Protein AF-A0A6J3BQH3-F1 (afdb_monomer_lite)

Secondary structure (DSSP, 8-state):
-----TTSGGGTTS---PPP---------------------------EEEE-TTS-EEEEETTEEEEEEEE-TTS-EEEEETTTTT---EEEE-TTS-EEEE---SS---HHHHHHHHHHHHHHHHHHH-SSS-HHHHHHHHHHHHHTT----TTTSPPHHHHHHHHHHHHHTT-

Sequence (175 aa):
MVLIDLKTIFIQEINNEMPSYNSLFLPDISISSKKHTPTLFHDKGDVKFVTSQRGGQVLLHDGHRYTLKRKTKKDSSAWQCVQSQKCKAQLYLNNESCIIRKTVHQCAPEYVKNEVRRLLEICKKRIIAEPSTPVTRIYKEAFSMLQNTGLDIDNVVPKFENIKKTLYKCRIKNK

Structure (mmCIF, N/CA/C/O backbone):
data_AF-A0A6J3BQH3-F1
#
_entry.id   AF-A0A6J3BQH3-F1
#
loop_
_atom_site.group_PDB
_atom_site.id
_atom_site.type_symbol
_atom_site.label_atom_id
_atom_site.label_alt_id
_atom_site.label_comp_id
_atom_site.label_asym_id
_atom_site.label_entity_id
_atom_site.label_seq_id
_atom_site.pdbx_PDB_ins_code
_atom_site.Cartn_x
_atom_site.Cartn_y
_atom_site.Cartn_z
_atom_site.occupancy
_atom_site.B_iso_or_equiv
_atom_site.auth_seq_id
_atom_site.auth_comp_id
_atom_site.auth_asym_id
_atom_site.auth_atom_id
_atom_site.pdbx_PDB_model_num
ATOM 1 N N . MET A 1 1 ? -19.034 36.179 19.339 1.00 42.94 1 MET A N 1
ATOM 2 C CA . MET A 1 1 ? -19.835 34.995 18.977 1.00 42.94 1 MET A CA 1
ATOM 3 C C . MET A 1 1 ? -20.086 35.024 17.478 1.00 42.94 1 MET A C 1
ATOM 5 O O . MET A 1 1 ? -21.043 35.650 17.062 1.00 42.94 1 MET A O 1
ATOM 9 N N . VAL A 1 2 ? -19.215 34.403 16.681 1.00 36.78 2 VAL A N 1
ATOM 10 C CA . VAL A 1 2 ? -19.568 33.886 15.348 1.00 36.78 2 VAL A CA 1
ATOM 11 C C . VAL A 1 2 ? -18.722 32.627 15.158 1.00 36.78 2 VAL A C 1
ATOM 13 O O . VAL A 1 2 ? -17.511 32.702 14.973 1.00 36.78 2 VAL A O 1
ATOM 16 N N . LEU A 1 3 ? -19.354 31.469 15.342 1.00 41.53 3 LEU A N 1
ATOM 17 C CA . LEU A 1 3 ? -18.791 30.159 15.031 1.00 41.53 3 LEU A CA 1
ATOM 18 C C . LEU A 1 3 ? -18.842 30.007 13.511 1.00 41.53 3 LEU A C 1
ATOM 20 O O . LEU A 1 3 ? -19.929 29.893 12.952 1.00 41.53 3 LEU A O 1
ATOM 24 N N . ILE A 1 4 ? -17.691 30.048 12.848 1.00 40.28 4 ILE A N 1
ATOM 25 C CA . ILE A 1 4 ? -17.612 29.767 11.414 1.00 40.28 4 ILE A CA 1
ATOM 26 C C . ILE A 1 4 ? -17.315 28.271 11.276 1.00 40.28 4 ILE A C 1
ATOM 28 O O . ILE A 1 4 ? -16.264 27.790 11.698 1.00 40.28 4 ILE A O 1
ATOM 32 N N . ASP A 1 5 ? -18.305 27.536 10.775 1.00 42.69 5 ASP A N 1
ATOM 33 C CA . ASP A 1 5 ? -18.322 26.080 10.641 1.00 42.69 5 ASP A CA 1
ATOM 34 C C . ASP A 1 5 ? -17.295 25.611 9.591 1.00 42.69 5 ASP A C 1
ATOM 36 O O . ASP A 1 5 ? -17.355 25.981 8.416 1.00 42.69 5 ASP A O 1
ATOM 40 N N . LEU A 1 6 ? -16.336 24.780 10.012 1.00 42.53 6 LEU A N 1
ATOM 41 C CA . LEU A 1 6 ? -15.241 24.260 9.178 1.00 42.53 6 LEU A CA 1
ATOM 42 C C . LEU A 1 6 ? -15.718 23.296 8.075 1.00 42.53 6 LEU A C 1
ATOM 44 O O . LEU A 1 6 ? -14.923 22.892 7.227 1.00 42.53 6 LEU A O 1
ATOM 48 N N . LYS A 1 7 ? -17.006 22.929 8.049 1.00 44.91 7 LYS A N 1
ATOM 49 C CA . LYS A 1 7 ? -17.584 22.071 7.003 1.00 44.91 7 LYS A CA 1
ATOM 50 C C . LYS A 1 7 ? -17.790 22.766 5.657 1.00 44.91 7 LYS A C 1
ATOM 52 O O . LYS A 1 7 ? -17.902 22.071 4.651 1.00 44.91 7 LYS A O 1
ATOM 57 N N . THR A 1 8 ? -17.794 24.096 5.604 1.00 41.38 8 THR A N 1
ATOM 58 C CA . THR A 1 8 ? -18.078 24.828 4.355 1.00 41.38 8 THR A CA 1
ATOM 59 C C . THR A 1 8 ? -16.833 25.026 3.480 1.00 41.38 8 THR A C 1
ATOM 61 O O . THR A 1 8 ? -16.951 25.197 2.272 1.00 41.38 8 THR A O 1
ATOM 64 N N . ILE A 1 9 ? -15.626 24.931 4.049 1.00 43.84 9 ILE A N 1
ATOM 65 C CA . ILE A 1 9 ? -14.369 25.206 3.325 1.00 43.84 9 ILE A CA 1
ATOM 66 C C . ILE A 1 9 ? -13.947 24.030 2.417 1.00 43.84 9 ILE A C 1
ATOM 68 O O . ILE A 1 9 ? -13.210 24.222 1.458 1.00 43.84 9 ILE A O 1
ATOM 72 N N . PHE A 1 10 ? -14.454 22.813 2.642 1.00 36.56 10 PHE A N 1
ATOM 73 C CA . PHE A 1 10 ? -13.937 21.609 1.972 1.00 36.56 10 PHE A CA 1
ATOM 74 C C . PHE A 1 10 ? -14.613 21.245 0.630 1.00 36.56 10 PHE A C 1
ATOM 76 O O . PHE A 1 10 ? -14.275 20.220 0.045 1.00 36.56 10 PHE A O 1
ATOM 83 N N . ILE A 1 11 ? -15.570 22.035 0.121 1.00 34.97 11 ILE A N 1
ATOM 84 C CA . ILE A 1 11 ? -16.334 21.678 -1.100 1.00 34.97 11 ILE A CA 1
ATOM 85 C C . ILE A 1 11 ? -15.981 22.531 -2.338 1.00 34.97 11 ILE A C 1
ATOM 87 O O . ILE A 1 11 ? -16.392 22.193 -3.444 1.00 34.97 11 ILE A O 1
ATOM 91 N N . GLN A 1 12 ? -15.150 23.574 -2.231 1.00 35.06 12 GLN A N 1
ATOM 92 C CA . GLN A 1 12 ? -14.846 24.433 -3.392 1.00 35.06 12 GLN A CA 1
ATOM 93 C C . GLN A 1 12 ? -13.670 23.993 -4.287 1.00 35.06 12 GLN A C 1
ATOM 95 O O . GLN A 1 12 ? -13.476 24.601 -5.332 1.00 35.06 12 GLN A O 1
ATOM 100 N N . GLU A 1 13 ? -12.928 22.926 -3.975 1.00 40.03 13 GLU A N 1
ATOM 101 C CA . GLU A 1 13 ? -11.719 22.562 -4.750 1.00 40.03 13 GLU A CA 1
ATOM 102 C C . GLU A 1 13 ? -11.884 21.394 -5.747 1.00 40.03 13 GLU A C 1
ATOM 104 O O . GLU A 1 13 ? -10.898 20.951 -6.327 1.00 40.03 13 GLU A O 1
ATOM 109 N N . ILE A 1 14 ? -13.099 20.876 -5.984 1.00 37.22 14 ILE A N 1
ATOM 110 C CA . ILE A 1 14 ? -13.290 19.688 -6.855 1.00 37.22 14 ILE A CA 1
ATOM 111 C C . ILE A 1 14 ? -13.778 20.016 -8.281 1.00 37.22 14 ILE A C 1
ATOM 113 O O . ILE A 1 14 ? -13.647 19.183 -9.175 1.00 37.22 14 ILE A O 1
ATOM 117 N N . ASN A 1 15 ? -14.261 21.227 -8.559 1.00 41.59 15 ASN A N 1
ATOM 118 C CA . ASN A 1 15 ? -14.775 21.578 -9.888 1.00 41.59 15 ASN A CA 1
ATOM 119 C C . ASN A 1 15 ? -13.873 22.612 -10.559 1.00 41.59 15 ASN A C 1
ATOM 121 O O . ASN A 1 15 ? -14.022 23.783 -10.239 1.00 41.59 15 ASN A O 1
ATOM 125 N N . ASN A 1 16 ? -12.949 22.155 -11.418 1.00 33.50 16 ASN A N 1
ATOM 126 C CA . ASN A 1 16 ? -12.205 22.841 -12.502 1.00 33.50 16 ASN A CA 1
ATOM 127 C C . ASN A 1 16 ? -10.960 21.951 -12.763 1.00 33.50 16 ASN A C 1
ATOM 129 O O . ASN A 1 16 ? -10.194 21.720 -11.840 1.00 33.50 16 ASN A O 1
ATOM 133 N N . GLU A 1 17 ? -10.675 21.318 -13.903 1.00 37.44 17 GLU A N 1
ATOM 134 C CA . GLU A 1 17 ? -10.908 21.630 -15.312 1.00 37.44 17 GLU A CA 1
ATOM 135 C C . GLU A 1 17 ? -10.932 20.309 -16.118 1.00 37.44 17 GLU A C 1
ATOM 137 O O . GLU A 1 17 ? -10.010 19.496 -16.028 1.00 37.44 17 GLU A O 1
ATOM 142 N N . MET A 1 18 ? -11.957 20.098 -16.948 1.00 34.97 18 MET A N 1
ATOM 143 C CA . MET A 1 18 ? -11.852 19.236 -18.132 1.00 34.97 18 MET A CA 1
ATOM 144 C C . MET A 1 18 ? -11.711 20.147 -19.354 1.00 34.97 18 MET A C 1
ATOM 146 O O . MET A 1 18 ? -12.651 20.893 -19.630 1.00 34.97 18 MET A O 1
ATOM 150 N N . PRO A 1 19 ? -10.619 20.080 -20.133 1.00 32.22 19 PRO A N 1
ATOM 151 C CA . PRO A 1 19 ? -10.603 20.654 -21.465 1.00 32.22 19 PRO A CA 1
ATOM 152 C C . PRO A 1 19 ? -11.119 19.636 -22.489 1.00 32.22 19 PRO A C 1
ATOM 154 O O . PRO A 1 19 ? -10.669 18.491 -22.562 1.00 32.22 19 PRO A O 1
ATOM 157 N N . SER A 1 20 ? -12.081 20.094 -23.283 1.00 33.62 20 SER A N 1
ATOM 158 C CA . SER A 1 20 ? -12.661 19.438 -24.451 1.00 33.62 20 SER A CA 1
ATOM 159 C C . SER A 1 20 ? -11.601 19.038 -25.483 1.00 33.62 20 SER A C 1
ATOM 161 O O . SER A 1 20 ? -10.800 19.873 -25.907 1.00 33.62 20 SER A O 1
ATOM 163 N N . TYR A 1 21 ? -11.645 17.792 -25.955 1.00 27.11 21 TYR A N 1
ATOM 164 C CA . TYR A 1 21 ? -10.872 17.349 -27.115 1.00 27.11 21 TYR A CA 1
ATOM 165 C C . TYR A 1 21 ? -11.507 17.915 -28.393 1.00 27.11 21 TYR A C 1
ATOM 167 O O . TYR A 1 21 ? -12.541 17.423 -28.842 1.00 27.11 21 TYR A O 1
ATOM 175 N N . ASN A 1 22 ? -10.889 18.941 -28.978 1.00 33.19 22 ASN A N 1
ATOM 176 C CA . ASN A 1 22 ? -11.163 19.337 -30.355 1.00 33.19 22 ASN A CA 1
ATOM 177 C C . ASN A 1 22 ? -10.269 18.526 -31.295 1.00 33.19 22 ASN A C 1
ATOM 179 O O . ASN A 1 22 ? -9.043 18.551 -31.207 1.00 33.19 22 ASN A O 1
ATOM 183 N N . SER A 1 23 ? -10.926 17.803 -32.196 1.00 41.16 23 SER A N 1
ATOM 184 C CA . SER A 1 23 ? -10.358 17.164 -33.374 1.00 41.16 23 SER A CA 1
ATOM 185 C C . SER A 1 23 ? -9.701 18.187 -34.299 1.00 41.16 23 SER A C 1
ATOM 187 O O . SER A 1 23 ? -10.339 19.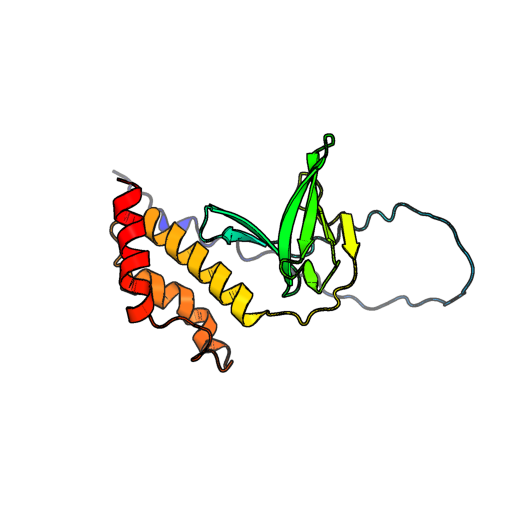192 -34.606 1.00 41.16 23 SER A O 1
ATOM 189 N N . LEU A 1 24 ? -8.486 17.893 -34.775 1.00 34.59 24 LEU A N 1
ATOM 190 C CA . LEU A 1 24 ? -7.964 18.061 -36.146 1.00 34.59 24 LEU A CA 1
ATOM 191 C C . LEU A 1 24 ? -6.424 18.024 -36.102 1.00 34.59 24 LEU A C 1
ATOM 193 O O . LEU A 1 24 ? -5.827 18.437 -35.116 1.00 34.59 24 LEU A O 1
ATOM 197 N N . PHE A 1 25 ? -5.820 17.563 -37.201 1.00 31.39 25 PHE A N 1
ATOM 198 C CA . PHE A 1 25 ? -4.382 17.379 -37.472 1.00 31.39 25 PHE A CA 1
ATOM 199 C C . PHE A 1 25 ? -3.789 16.001 -37.135 1.00 31.39 25 PHE A C 1
ATOM 201 O O . PHE A 1 25 ? -3.067 15.806 -36.162 1.00 31.39 25 PHE A O 1
ATOM 208 N N . LEU A 1 26 ? -4.012 15.058 -38.055 1.00 37.47 26 LEU A N 1
ATOM 209 C CA . LEU A 1 26 ? -2.908 14.220 -38.535 1.00 37.47 26 LEU A CA 1
ATOM 210 C C . LEU A 1 26 ? -2.061 15.077 -39.491 1.00 37.47 26 LEU A C 1
ATOM 212 O O . LEU A 1 26 ? -2.639 15.827 -40.284 1.00 37.47 26 LEU A O 1
ATOM 216 N N . PRO A 1 27 ? -0.723 14.992 -39.418 1.00 33.81 27 PRO A N 1
ATOM 217 C CA . PRO A 1 27 ? -0.033 14.514 -40.614 1.00 33.81 27 PRO A CA 1
ATOM 218 C C . PRO A 1 27 ? 1.180 13.603 -40.348 1.00 33.81 27 PRO A C 1
ATOM 220 O O . PRO A 1 27 ? 1.957 13.780 -39.413 1.00 33.81 27 PRO A O 1
ATOM 223 N N . ASP A 1 28 ? 1.288 12.639 -41.258 1.00 31.55 28 ASP A N 1
ATOM 224 C CA . ASP A 1 28 ? 2.466 12.056 -41.898 1.00 31.55 28 ASP A CA 1
ATOM 225 C C . ASP A 1 28 ? 3.595 11.430 -41.068 1.00 31.55 28 ASP A C 1
ATOM 227 O O . ASP A 1 28 ? 4.513 12.046 -40.531 1.00 31.55 28 ASP A O 1
ATOM 231 N N . ILE A 1 29 ? 3.552 10.099 -41.114 1.00 34.53 29 ILE A N 1
ATOM 232 C CA . ILE A 1 29 ? 4.603 9.163 -40.752 1.00 34.53 29 ILE A CA 1
ATOM 233 C C . ILE A 1 29 ? 5.725 9.255 -41.797 1.00 34.53 29 ILE A C 1
ATOM 235 O O . ILE A 1 29 ? 5.573 8.797 -42.927 1.00 34.53 29 ILE A O 1
ATOM 239 N N . SER A 1 30 ? 6.897 9.735 -41.381 1.00 33.72 30 SER A N 1
ATOM 240 C CA . SER A 1 30 ? 8.170 9.398 -42.024 1.00 33.72 30 SER A CA 1
ATOM 241 C C . SER A 1 30 ? 9.143 8.843 -40.983 1.00 33.72 30 SER A C 1
ATOM 243 O O . SER A 1 30 ?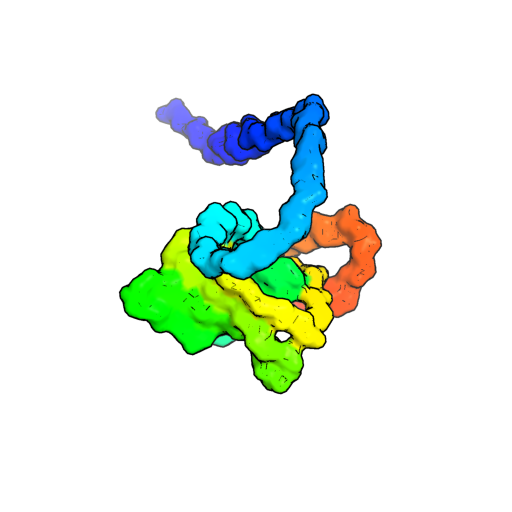 9.604 9.543 -40.082 1.00 33.72 30 SER A O 1
ATOM 245 N N . ILE A 1 31 ? 9.432 7.550 -41.109 1.00 39.41 31 ILE A N 1
ATOM 246 C CA . ILE A 1 31 ? 10.401 6.779 -40.325 1.00 39.41 31 ILE A CA 1
ATOM 247 C C . ILE A 1 31 ? 11.823 7.179 -40.754 1.00 39.41 31 ILE A C 1
ATOM 249 O O . ILE A 1 31 ? 12.129 7.033 -41.931 1.00 39.41 31 ILE A O 1
ATOM 253 N N . SER A 1 32 ? 12.707 7.593 -39.829 1.00 30.38 32 SER A N 1
ATOM 254 C CA . SER A 1 32 ? 14.122 7.145 -39.763 1.00 30.38 32 SER A CA 1
ATOM 255 C C . SER A 1 32 ? 14.954 7.838 -38.662 1.00 30.38 32 SER A C 1
ATOM 257 O O . SER A 1 32 ? 15.001 9.057 -38.552 1.00 30.38 32 SER A O 1
ATOM 259 N N . SER A 1 33 ? 15.715 7.000 -37.947 1.00 30.05 33 SER A N 1
ATOM 260 C CA . SER A 1 33 ? 17.047 7.221 -37.349 1.00 30.05 33 SER A CA 1
ATOM 261 C C . SER A 1 33 ? 17.284 8.175 -36.163 1.00 30.05 33 SER A C 1
ATOM 263 O O . SER A 1 33 ? 17.427 9.385 -36.289 1.00 30.05 33 SER A O 1
ATOM 265 N N . LYS A 1 34 ? 17.561 7.520 -35.021 1.00 43.66 34 LYS A N 1
ATOM 266 C CA . LYS A 1 34 ? 18.658 7.765 -34.058 1.00 43.66 34 LYS A CA 1
ATOM 267 C C . LYS A 1 34 ? 19.077 9.224 -33.812 1.00 43.66 34 LYS A C 1
ATOM 269 O O . LYS A 1 34 ? 20.008 9.682 -34.465 1.00 43.66 34 LYS A O 1
ATOM 274 N N . LYS A 1 35 ? 18.583 9.838 -32.725 1.00 28.73 35 LYS A N 1
ATOM 275 C CA . LYS A 1 35 ? 19.354 10.753 -31.849 1.00 28.73 35 LYS A CA 1
ATOM 276 C C . LYS A 1 35 ? 18.846 10.642 -30.406 1.00 28.73 35 LYS A C 1
ATOM 278 O O . LYS A 1 35 ? 17.644 10.653 -30.169 1.00 28.73 35 LYS A O 1
ATOM 283 N N . HIS A 1 36 ? 19.763 10.515 -29.446 1.00 37.44 36 HIS A N 1
ATOM 284 C CA . HIS A 1 36 ? 19.463 10.693 -28.026 1.00 37.44 36 HIS A CA 1
ATOM 285 C C . HIS A 1 36 ? 18.950 12.121 -27.808 1.00 37.44 36 HIS A C 1
ATOM 287 O O . HIS A 1 36 ? 19.705 13.077 -27.960 1.00 37.44 36 HIS A O 1
ATOM 293 N N . THR A 1 37 ? 17.690 12.255 -27.416 1.00 26.02 37 THR A N 1
ATOM 294 C CA . THR A 1 37 ? 17.122 13.490 -26.871 1.00 26.02 37 THR A CA 1
ATOM 295 C C . THR A 1 37 ? 16.689 13.207 -25.434 1.00 26.02 37 THR A C 1
ATOM 297 O O . THR A 1 37 ? 16.017 12.195 -25.212 1.00 26.02 37 THR A O 1
ATOM 300 N N . PRO A 1 38 ? 17.059 14.036 -24.439 1.00 35.97 38 PRO A N 1
ATOM 301 C CA . PRO A 1 38 ? 16.483 13.943 -23.108 1.00 35.97 38 PRO A CA 1
ATOM 302 C C . PRO A 1 38 ? 15.036 14.398 -23.247 1.00 35.97 38 PRO A C 1
ATOM 304 O O . PRO A 1 38 ? 14.730 15.586 -23.250 1.00 35.97 38 PRO A O 1
ATOM 307 N N . THR A 1 39 ? 14.151 13.445 -23.492 1.00 32.53 39 THR A N 1
ATOM 308 C CA . THR A 1 39 ? 12.743 13.735 -23.665 1.00 32.53 39 THR A CA 1
ATOM 309 C C . THR A 1 39 ? 12.185 14.234 -22.340 1.00 32.53 39 THR A C 1
ATOM 311 O O . THR A 1 39 ? 12.112 13.485 -21.365 1.00 32.53 39 THR A O 1
ATOM 314 N N . LEU A 1 40 ? 11.833 15.520 -22.335 1.00 34.56 40 LEU A N 1
ATOM 315 C CA . LEU A 1 40 ? 11.132 16.274 -21.298 1.00 34.56 40 LEU A CA 1
ATOM 316 C C . LEU A 1 40 ? 9.694 15.759 -21.116 1.00 34.56 40 LEU A C 1
ATOM 318 O O . LEU A 1 40 ? 8.738 16.522 -21.189 1.00 34.56 40 LEU A O 1
ATOM 322 N N . PHE A 1 41 ? 9.514 14.458 -20.906 1.00 33.97 41 PHE A N 1
ATOM 323 C CA . PHE A 1 41 ? 8.208 13.909 -20.577 1.00 33.97 41 PHE A CA 1
ATOM 324 C C . PHE A 1 41 ? 8.055 13.930 -19.061 1.00 33.97 41 PHE A C 1
ATOM 326 O O . PHE A 1 41 ? 8.420 12.987 -18.362 1.00 33.97 41 PHE A O 1
ATOM 333 N N . HIS A 1 42 ? 7.505 15.037 -18.556 1.00 47.50 42 HIS A N 1
ATOM 334 C CA . HIS A 1 42 ? 6.754 15.012 -17.307 1.00 47.50 42 HIS A CA 1
ATOM 335 C C . HIS A 1 42 ? 5.462 14.234 -17.563 1.00 47.50 42 HIS A C 1
ATOM 337 O O . HIS A 1 42 ? 4.370 14.796 -17.614 1.00 47.50 42 HIS A O 1
ATOM 343 N N . ASP A 1 43 ? 5.593 12.916 -17.703 1.00 45.28 43 ASP A N 1
ATOM 344 C CA . ASP A 1 43 ? 4.488 12.029 -17.401 1.00 45.28 43 ASP A CA 1
ATOM 345 C C . ASP A 1 43 ? 4.246 12.225 -15.909 1.00 45.28 43 ASP A C 1
ATOM 347 O O . ASP A 1 43 ? 4.954 11.670 -15.059 1.00 45.28 43 ASP A O 1
ATOM 351 N N . LYS A 1 44 ? 3.259 13.059 -15.571 1.00 53.28 44 LYS A N 1
ATOM 352 C CA . LYS A 1 44 ? 2.690 13.140 -14.226 1.00 53.28 44 LYS A CA 1
ATOM 353 C C . LYS A 1 44 ? 1.923 11.837 -13.971 1.00 53.28 44 LYS A C 1
ATOM 355 O O . LYS A 1 44 ? 0.712 11.822 -13.793 1.00 53.28 44 LYS A O 1
ATOM 360 N N . GLY A 1 45 ? 2.634 10.713 -14.053 1.00 64.75 45 GLY A N 1
ATOM 361 C CA . GLY A 1 45 ? 2.129 9.402 -13.721 1.00 64.75 45 GLY A CA 1
ATOM 362 C C . GLY A 1 45 ? 1.738 9.431 -12.257 1.00 64.75 45 GLY A C 1
ATOM 363 O O . GLY A 1 45 ? 2.506 9.894 -11.418 1.00 64.75 45 GLY A O 1
ATOM 364 N N . ASP A 1 46 ? 0.528 8.971 -11.964 1.00 81.62 46 ASP A N 1
ATOM 365 C CA . ASP A 1 46 ? 0.020 8.883 -10.603 1.00 81.62 46 ASP A CA 1
ATOM 366 C C . ASP A 1 46 ? 0.958 7.975 -9.786 1.00 81.62 46 ASP A C 1
ATOM 368 O O . ASP A 1 46 ? 1.073 6.765 -10.027 1.00 81.62 46 ASP A O 1
ATOM 372 N N . VAL A 1 47 ? 1.715 8.593 -8.880 1.00 90.50 47 VAL A N 1
ATOM 373 C CA . VAL A 1 47 ? 2.633 7.931 -7.957 1.00 90.50 47 VAL A CA 1
ATOM 374 C C . VAL A 1 47 ? 2.072 8.108 -6.559 1.00 90.50 47 VAL A C 1
ATOM 376 O O . VAL A 1 47 ? 1.865 9.223 -6.084 1.00 90.50 47 VAL A O 1
ATOM 379 N N . LYS A 1 48 ? 1.864 6.991 -5.866 1.00 92.88 48 LYS A N 1
ATOM 380 C CA . LYS A 1 48 ? 1.327 6.983 -4.504 1.00 92.88 48 LYS A CA 1
ATOM 381 C C . LYS A 1 48 ? 2.339 6.370 -3.555 1.00 92.88 48 LYS A C 1
ATOM 383 O O . LYS A 1 48 ? 2.966 5.358 -3.864 1.00 92.88 48 LYS A O 1
ATOM 388 N N . PHE A 1 49 ? 2.461 6.944 -2.365 1.00 93.06 49 PHE A N 1
ATOM 389 C CA . PHE A 1 49 ? 3.336 6.419 -1.323 1.00 93.06 49 PHE A CA 1
ATOM 390 C C . PHE A 1 49 ? 2.529 5.772 -0.208 1.00 93.06 49 PHE A C 1
ATOM 392 O O . PHE A 1 49 ? 1.587 6.355 0.330 1.00 93.06 49 PHE A O 1
ATOM 399 N N . VAL A 1 50 ? 2.935 4.563 0.162 1.00 93.19 50 VAL A N 1
ATOM 400 C CA . VAL A 1 50 ? 2.380 3.815 1.287 1.00 93.19 50 VAL A CA 1
ATOM 401 C C . VAL A 1 50 ? 3.497 3.390 2.226 1.00 93.19 50 VAL A C 1
ATOM 403 O O . VAL A 1 50 ? 4.642 3.182 1.824 1.00 93.19 50 VAL A O 1
ATOM 406 N N . THR A 1 51 ? 3.171 3.259 3.500 1.00 90.06 51 THR A N 1
ATOM 407 C CA . THR A 1 51 ? 4.090 2.762 4.519 1.00 90.06 51 THR A CA 1
ATOM 408 C C . THR A 1 51 ? 4.025 1.240 4.585 1.00 90.06 51 THR A C 1
ATOM 410 O O . THR A 1 51 ? 2.960 0.628 4.554 1.00 90.06 51 THR A O 1
ATOM 413 N N . SER A 1 52 ? 5.188 0.599 4.642 1.00 86.62 52 SER A N 1
ATOM 414 C CA . SER A 1 52 ? 5.295 -0.836 4.902 1.00 86.62 52 SER A CA 1
ATOM 415 C C . SER A 1 52 ? 5.026 -1.139 6.377 1.00 86.62 52 SER A C 1
ATOM 417 O O . SER A 1 52 ? 5.106 -0.266 7.239 1.00 86.62 52 SER A O 1
ATOM 419 N N . GLN A 1 53 ? 4.786 -2.413 6.695 1.00 77.25 53 GLN A N 1
ATOM 420 C CA . GLN A 1 53 ? 4.563 -2.864 8.075 1.00 77.25 53 GLN A CA 1
ATOM 421 C C . GLN A 1 53 ? 5.727 -2.537 9.025 1.00 77.25 53 GLN A C 1
ATOM 423 O O . GLN A 1 53 ? 5.507 -2.376 10.221 1.00 77.25 53 GLN A O 1
ATOM 428 N N . ARG A 1 54 ? 6.955 -2.432 8.499 1.00 79.62 54 ARG A N 1
ATOM 429 C CA . ARG A 1 54 ? 8.168 -2.092 9.261 1.00 79.62 54 ARG A CA 1
ATOM 430 C C . ARG A 1 54 ? 8.525 -0.600 9.187 1.00 79.62 54 ARG A C 1
ATOM 432 O O . ARG A 1 54 ? 9.643 -0.234 9.516 1.00 79.62 54 ARG A O 1
ATOM 439 N N . GLY A 1 55 ? 7.618 0.252 8.703 1.00 80.25 55 GLY A N 1
ATOM 440 C CA . GLY A 1 55 ? 7.817 1.705 8.622 1.00 80.25 55 GLY A CA 1
ATOM 441 C C . GLY A 1 55 ? 8.587 2.203 7.392 1.00 80.25 55 GLY A C 1
ATOM 442 O O . GLY A 1 55 ? 8.628 3.401 7.148 1.00 80.25 55 GLY A O 1
ATOM 443 N N . GLY A 1 56 ? 9.151 1.315 6.568 1.00 87.25 56 GLY A N 1
ATOM 444 C CA . GLY A 1 56 ? 9.798 1.703 5.308 1.00 87.25 56 GLY A CA 1
ATOM 445 C C . GLY A 1 56 ? 8.801 2.206 4.256 1.00 87.25 56 GLY A C 1
ATOM 446 O O . GLY A 1 56 ? 7.664 1.737 4.220 1.00 87.25 56 GLY A O 1
ATOM 447 N N . GLN A 1 57 ? 9.232 3.112 3.379 1.00 91.75 57 GLN A N 1
ATOM 448 C CA . GLN A 1 57 ? 8.405 3.676 2.307 1.00 91.75 57 GLN A CA 1
ATOM 449 C C . GLN A 1 57 ? 8.296 2.715 1.115 1.00 91.75 57 GLN A C 1
ATOM 451 O O . GLN A 1 57 ? 9.287 2.135 0.665 1.00 91.75 57 GLN A O 1
ATOM 456 N N . VAL A 1 58 ? 7.082 2.568 0.592 1.00 95.06 58 VAL A N 1
ATOM 457 C CA . VAL A 1 58 ? 6.761 1.782 -0.600 1.00 95.06 58 VAL A CA 1
ATOM 458 C C . VAL A 1 58 ? 6.068 2.695 -1.596 1.00 95.06 58 VAL A C 1
ATOM 460 O O . VAL A 1 58 ? 5.138 3.423 -1.254 1.00 95.06 58 VAL A O 1
ATOM 463 N N . LEU A 1 59 ? 6.526 2.641 -2.836 1.00 95.06 59 LEU A N 1
ATOM 464 C CA . LEU A 1 59 ? 5.947 3.380 -3.944 1.00 95.06 59 LEU A CA 1
ATOM 465 C C . LEU A 1 59 ? 4.987 2.477 -4.715 1.00 95.06 59 LEU A C 1
ATOM 467 O O . LEU A 1 59 ? 5.314 1.324 -5.001 1.00 95.06 59 LEU A O 1
ATOM 471 N N . LEU A 1 60 ? 3.817 3.007 -5.056 1.00 94.81 60 LEU A N 1
ATOM 472 C CA . LEU A 1 60 ? 2.816 2.383 -5.911 1.00 94.81 60 LEU A CA 1
ATOM 473 C C . LEU A 1 60 ? 2.724 3.171 -7.215 1.00 94.81 60 LEU A C 1
ATOM 475 O O . LEU A 1 60 ? 2.526 4.385 -7.187 1.00 94.81 60 LEU A O 1
ATOM 479 N N . HIS A 1 61 ? 2.852 2.471 -8.335 1.00 94.12 61 HIS A N 1
ATOM 480 C CA . HIS A 1 61 ? 2.668 3.038 -9.665 1.00 94.12 61 HIS A CA 1
ATOM 481 C C . HIS A 1 61 ? 2.260 1.923 -10.631 1.00 94.12 61 HIS A C 1
ATOM 483 O O . HIS A 1 61 ? 2.848 0.844 -10.584 1.00 94.12 61 HIS A O 1
ATOM 489 N N . ASP A 1 62 ? 1.242 2.183 -11.456 1.00 91.44 62 ASP A N 1
ATOM 490 C CA . ASP A 1 62 ? 0.743 1.279 -12.506 1.00 91.44 62 ASP A CA 1
ATOM 491 C C . ASP A 1 62 ? 0.493 -0.173 -12.045 1.00 91.44 62 ASP A C 1
ATOM 493 O O . ASP A 1 62 ? 0.875 -1.149 -12.677 1.00 91.44 62 ASP A O 1
ATOM 497 N N . GLY A 1 63 ? -0.102 -0.343 -10.860 1.00 91.38 63 GLY A N 1
ATOM 498 C CA . GLY A 1 63 ? -0.380 -1.681 -10.325 1.00 91.38 63 GLY A CA 1
ATOM 499 C C . GLY A 1 63 ? 0.855 -2.434 -9.816 1.00 91.38 63 GLY A C 1
ATOM 500 O O . GLY A 1 63 ? 0.718 -3.536 -9.284 1.00 91.38 63 GLY A O 1
ATOM 501 N N . HIS A 1 64 ? 2.045 -1.838 -9.842 1.00 95.12 64 HIS A N 1
ATOM 502 C CA . HIS A 1 64 ? 3.254 -2.407 -9.250 1.00 95.12 64 HIS A CA 1
ATOM 503 C C . HIS A 1 64 ? 3.661 -1.691 -7.966 1.00 95.12 64 HIS A C 1
ATOM 505 O O . HIS A 1 64 ? 3.251 -0.567 -7.668 1.00 95.12 64 HIS A O 1
ATOM 511 N N . ARG A 1 65 ? 4.491 -2.381 -7.181 1.00 95.88 65 ARG A N 1
ATOM 512 C CA . ARG A 1 65 ? 5.075 -1.848 -5.950 1.00 95.88 65 ARG A CA 1
ATOM 513 C C . ARG A 1 65 ? 6.581 -1.790 -6.063 1.00 95.88 65 ARG A C 1
ATOM 515 O O . ARG A 1 65 ? 7.200 -2.733 -6.564 1.00 95.88 65 ARG A O 1
ATOM 522 N N . TYR A 1 66 ? 7.160 -0.757 -5.473 1.00 95.88 66 TYR A N 1
ATOM 523 C CA . TYR A 1 66 ? 8.594 -0.555 -5.457 1.00 95.88 66 TYR A CA 1
ATOM 524 C C . TYR A 1 66 ? 9.097 -0.206 -4.057 1.00 95.88 66 TYR A C 1
ATOM 526 O O . TYR A 1 66 ? 8.427 0.485 -3.290 1.00 95.88 66 TYR A O 1
ATOM 534 N N . THR A 1 67 ? 10.299 -0.666 -3.730 1.00 95.25 67 THR A N 1
ATOM 535 C CA . THR A 1 67 ? 11.056 -0.268 -2.540 1.00 95.25 67 THR A CA 1
ATOM 536 C C . THR A 1 67 ? 12.171 0.688 -2.927 1.00 95.25 67 THR A C 1
ATOM 538 O O . THR A 1 67 ? 12.735 0.610 -4.023 1.00 95.25 67 THR A O 1
ATOM 541 N N . LEU A 1 68 ? 12.495 1.608 -2.021 1.00 94.12 68 LEU A N 1
ATOM 542 C CA . LEU A 1 68 ? 13.600 2.535 -2.218 1.00 94.12 68 LEU A CA 1
ATOM 543 C C . LEU A 1 68 ? 14.917 1.751 -2.259 1.00 94.12 68 LEU A C 1
ATOM 545 O O . LEU A 1 68 ? 15.262 1.066 -1.298 1.00 94.12 68 LEU A O 1
ATOM 549 N N . LYS A 1 69 ? 15.654 1.858 -3.368 1.00 92.81 69 LYS A N 1
ATOM 550 C CA . LYS A 1 69 ? 16.968 1.221 -3.530 1.00 92.81 69 LYS A CA 1
ATOM 551 C C . LYS A 1 69 ? 18.094 2.159 -3.123 1.00 92.81 69 LYS A C 1
ATOM 553 O O . LYS A 1 69 ? 19.024 1.747 -2.442 1.00 92.81 69 LYS A O 1
ATOM 558 N N . ARG A 1 70 ? 1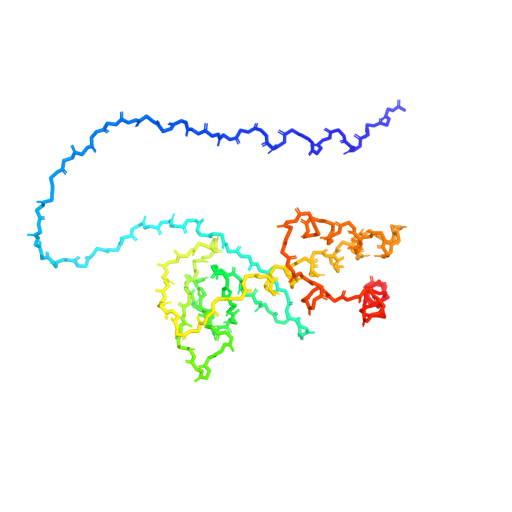8.038 3.409 -3.585 1.00 90.19 70 ARG A N 1
ATOM 559 C CA . ARG A 1 70 ? 19.021 4.447 -3.250 1.00 90.19 70 ARG A CA 1
ATOM 560 C C . ARG A 1 70 ? 18.453 5.838 -3.498 1.00 90.19 70 ARG A C 1
ATOM 562 O O . ARG A 1 70 ? 17.683 6.033 -4.438 1.00 90.19 70 ARG A O 1
ATOM 569 N N . LYS A 1 71 ? 18.897 6.804 -2.697 1.00 90.06 71 LYS A N 1
ATOM 570 C CA . LYS A 1 71 ? 18.772 8.236 -2.994 1.00 90.06 71 LYS A CA 1
ATOM 571 C C . LYS A 1 71 ? 20.080 8.707 -3.631 1.00 90.06 71 LYS A C 1
ATOM 573 O O . LYS A 1 71 ? 21.155 8.263 -3.235 1.00 90.06 71 LYS A O 1
ATOM 578 N N . THR A 1 72 ? 19.996 9.524 -4.670 1.00 80.75 72 THR A N 1
ATOM 579 C CA . THR A 1 72 ? 21.158 10.114 -5.347 1.00 80.75 72 THR A CA 1
ATOM 580 C C . THR A 1 72 ? 21.453 11.481 -4.731 1.00 80.75 72 THR A C 1
ATOM 582 O O . THR A 1 72 ? 20.544 12.131 -4.236 1.00 80.75 72 THR A O 1
ATOM 585 N N . LYS A 1 73 ? 22.707 11.952 -4.811 1.00 72.19 73 LYS A N 1
ATOM 586 C CA . LYS A 1 73 ? 23.117 13.287 -4.326 1.00 72.19 73 LYS A CA 1
ATOM 587 C C . LYS A 1 73 ? 22.389 14.461 -4.999 1.00 72.19 73 LYS A C 1
ATOM 589 O O . LYS A 1 73 ? 22.354 15.540 -4.437 1.00 72.19 73 LYS A O 1
ATOM 594 N N . LYS A 1 74 ? 21.835 14.256 -6.199 1.00 74.94 74 LYS A N 1
ATOM 595 C CA . LYS A 1 74 ? 21.018 15.241 -6.930 1.00 74.94 74 LYS A CA 1
ATOM 596 C C . LYS A 1 74 ? 19.526 15.109 -6.593 1.00 74.94 74 LYS A C 1
ATOM 598 O O . LYS A 1 74 ? 18.705 15.261 -7.488 1.00 74.94 74 LYS A O 1
ATOM 603 N N . ASP A 1 75 ? 19.211 14.650 -5.382 1.00 75.75 75 ASP A N 1
ATOM 604 C CA . ASP A 1 75 ? 17.861 14.443 -4.829 1.00 75.75 75 ASP A CA 1
ATOM 605 C C . ASP A 1 75 ? 16.901 13.514 -5.612 1.00 75.75 75 ASP A C 1
ATOM 607 O O . ASP A 1 75 ? 15.799 13.206 -5.159 1.00 75.75 75 ASP A O 1
ATOM 611 N N . SER A 1 76 ? 17.341 12.934 -6.730 1.00 86.88 76 SER A N 1
ATOM 612 C CA . SER A 1 76 ? 16.608 11.871 -7.418 1.00 86.88 76 SER A CA 1
ATOM 613 C C . SER A 1 76 ? 16.659 10.550 -6.651 1.00 86.88 76 SER A C 1
ATOM 615 O O . SER A 1 76 ? 17.673 10.175 -6.050 1.00 86.88 76 SER A O 1
ATOM 617 N N . SER A 1 77 ? 15.578 9.778 -6.720 1.00 93.06 77 SER A N 1
ATOM 618 C CA . SER A 1 77 ? 15.460 8.493 -6.030 1.00 93.06 77 SER A CA 1
ATOM 619 C C . SER A 1 77 ? 15.275 7.345 -7.016 1.00 93.06 77 SER A C 1
ATOM 621 O O . SER A 1 77 ? 14.510 7.432 -7.973 1.00 93.06 77 SER A O 1
ATOM 623 N N . ALA A 1 78 ? 16.005 6.253 -6.786 1.00 93.50 78 ALA A N 1
ATOM 624 C CA . ALA A 1 78 ? 15.870 5.024 -7.552 1.00 93.50 78 ALA A CA 1
ATOM 625 C C . ALA A 1 78 ? 15.099 3.992 -6.726 1.00 93.50 78 ALA A C 1
ATOM 627 O O . ALA A 1 78 ? 15.498 3.630 -5.614 1.00 93.50 78 ALA A O 1
ATOM 628 N N . TRP A 1 79 ? 14.024 3.493 -7.313 1.00 95.88 79 TRP A N 1
ATOM 629 C CA . TRP A 1 79 ? 13.096 2.530 -6.746 1.00 95.88 79 TRP A CA 1
ATOM 630 C C . TRP A 1 79 ? 13.179 1.229 -7.534 1.00 95.88 79 TRP A C 1
ATOM 632 O O . TRP A 1 79 ? 13.360 1.240 -8.750 1.00 95.88 79 TRP A O 1
ATOM 642 N N . GLN A 1 80 ? 13.071 0.094 -6.853 1.00 96.38 80 GLN A N 1
ATOM 643 C CA . GLN A 1 80 ? 13.129 -1.232 -7.466 1.00 96.38 80 GLN A CA 1
ATOM 644 C C . GLN A 1 80 ? 11.857 -2.007 -7.149 1.00 96.38 80 GLN A C 1
ATOM 646 O O . GLN A 1 80 ? 11.338 -1.893 -6.044 1.00 96.38 80 GLN A O 1
ATOM 651 N N . CYS A 1 81 ? 11.365 -2.802 -8.100 1.00 96.94 81 CYS A N 1
ATOM 652 C CA . CYS A 1 81 ? 10.208 -3.664 -7.883 1.00 96.94 81 CYS A CA 1
ATOM 653 C C . CYS A 1 81 ? 10.387 -4.524 -6.620 1.00 96.94 81 CYS A C 1
ATOM 655 O O . CYS A 1 81 ? 11.456 -5.092 -6.386 1.00 96.94 81 CYS A O 1
ATOM 657 N N . VAL A 1 82 ? 9.324 -4.656 -5.821 1.00 94.62 82 VAL A N 1
ATOM 658 C CA . VAL A 1 82 ? 9.330 -5.482 -4.597 1.00 94.62 82 VAL A CA 1
ATOM 659 C C . VAL A 1 82 ? 9.625 -6.955 -4.877 1.00 94.62 82 VAL A C 1
ATOM 661 O O . VAL A 1 82 ? 10.130 -7.657 -4.008 1.00 94.62 82 VAL A O 1
ATOM 664 N N . GLN A 1 83 ? 9.339 -7.430 -6.092 1.00 94.06 83 GLN A N 1
ATOM 665 C CA . GLN A 1 83 ? 9.676 -8.777 -6.549 1.00 94.06 83 GLN A CA 1
ATOM 666 C C . GLN A 1 83 ? 11.079 -8.811 -7.177 1.00 94.06 83 GLN A C 1
ATOM 668 O O . GLN A 1 83 ? 11.290 -9.488 -8.175 1.00 94.06 83 GLN A O 1
ATOM 673 N N . SER A 1 84 ? 12.044 -8.094 -6.594 1.00 92.62 84 SER A N 1
ATOM 674 C CA . SER A 1 84 ? 13.402 -7.870 -7.124 1.00 92.62 84 SER A CA 1
ATOM 675 C C . SER A 1 84 ? 14.182 -9.136 -7.500 1.00 92.62 84 SER A C 1
ATOM 677 O O . SER A 1 84 ? 15.112 -9.082 -8.312 1.00 92.62 84 SER A O 1
ATOM 679 N N . GLN A 1 85 ? 13.817 -10.276 -6.912 1.00 92.25 85 GLN A N 1
ATOM 680 C CA . GLN A 1 85 ? 14.380 -11.586 -7.236 1.00 92.25 85 GLN A CA 1
ATOM 681 C C . GLN A 1 85 ? 13.950 -12.079 -8.625 1.00 92.25 85 GLN A C 1
ATOM 683 O O . GLN A 1 85 ? 14.767 -12.644 -9.340 1.00 92.25 85 GLN A O 1
ATOM 688 N N . LYS A 1 86 ? 12.702 -11.806 -9.032 1.00 93.69 86 LYS A N 1
ATOM 689 C CA . LYS A 1 86 ? 12.102 -12.261 -10.301 1.00 93.69 86 LYS A CA 1
ATOM 690 C C . LYS A 1 86 ? 11.889 -11.138 -11.323 1.00 93.69 86 LYS A C 1
ATOM 692 O O . LYS A 1 86 ? 11.772 -11.400 -12.509 1.00 93.69 86 LYS A O 1
ATOM 697 N N . CYS A 1 87 ? 11.843 -9.890 -10.870 1.00 95.06 87 CYS A N 1
ATOM 698 C CA . CYS A 1 87 ? 11.604 -8.708 -11.685 1.00 95.06 87 CYS A CA 1
ATOM 699 C C . CYS A 1 87 ? 12.706 -7.681 -11.417 1.00 95.06 87 CYS A C 1
ATOM 701 O O . CYS A 1 87 ? 12.925 -7.268 -10.276 1.00 95.06 87 CYS A O 1
ATOM 703 N N . LYS A 1 88 ? 13.417 -7.258 -12.466 1.00 94.56 88 LYS A N 1
ATOM 704 C CA . LYS A 1 88 ? 14.504 -6.268 -12.354 1.00 94.56 88 LYS A CA 1
ATOM 705 C C . LYS A 1 88 ? 14.041 -4.849 -12.668 1.00 94.56 88 LYS A C 1
ATOM 707 O O . LYS A 1 88 ? 14.878 -3.954 -12.748 1.00 94.56 88 LYS A O 1
ATOM 712 N N . ALA A 1 89 ? 12.731 -4.636 -12.782 1.00 95.81 89 ALA A N 1
ATOM 713 C CA . ALA A 1 89 ? 12.168 -3.323 -13.031 1.00 95.81 89 ALA A CA 1
ATOM 714 C C . ALA A 1 89 ? 12.540 -2.312 -11.938 1.00 95.81 89 ALA A C 1
ATOM 716 O O . ALA A 1 89 ? 12.552 -2.585 -10.732 1.00 95.81 89 ALA A O 1
ATOM 717 N N . GLN A 1 90 ? 12.827 -1.114 -12.411 1.00 95.44 90 GLN A N 1
ATOM 718 C CA . GLN A 1 90 ? 13.232 0.071 -11.687 1.00 95.44 90 GLN A CA 1
ATOM 719 C C . GLN A 1 90 ? 12.416 1.274 -12.149 1.00 95.44 90 GLN A C 1
ATOM 721 O O . GLN A 1 90 ? 12.069 1.394 -13.330 1.00 95.44 90 GLN A O 1
ATOM 726 N N . LEU A 1 91 ? 12.171 2.172 -11.204 1.00 94.31 91 LEU A N 1
ATOM 727 C CA . LEU A 1 91 ? 11.519 3.456 -11.400 1.00 94.31 91 LEU A CA 1
ATOM 728 C C . LEU A 1 91 ? 12.403 4.547 -10.797 1.00 94.31 91 LEU A C 1
ATOM 730 O O . LEU A 1 91 ? 12.937 4.385 -9.701 1.00 94.31 91 LEU A O 1
ATOM 734 N N . TYR A 1 92 ? 12.579 5.643 -11.517 1.00 92.62 92 TYR A N 1
ATOM 735 C CA . TYR A 1 92 ? 13.389 6.772 -11.090 1.00 92.62 92 TYR A CA 1
ATOM 736 C C . TYR A 1 92 ? 12.485 7.979 -10.942 1.00 92.62 92 TYR A C 1
ATOM 738 O O . TYR A 1 92 ? 11.807 8.349 -11.900 1.00 92.62 92 TYR A O 1
ATOM 746 N N . LEU A 1 93 ? 12.498 8.574 -9.754 1.00 91.69 93 LEU A N 1
ATOM 747 C CA . LEU A 1 93 ? 11.773 9.802 -9.474 1.00 91.69 93 LEU A CA 1
ATOM 748 C C . LEU A 1 93 ? 12.726 10.981 -9.310 1.00 91.69 93 LEU A C 1
ATOM 750 O O . LEU A 1 93 ? 13.841 10.810 -8.800 1.00 91.69 93 LEU A O 1
ATOM 754 N N . ASN A 1 94 ? 12.265 12.166 -9.701 1.00 90.00 94 ASN A N 1
ATOM 755 C CA . ASN A 1 94 ? 12.888 13.428 -9.311 1.00 90.00 94 ASN A CA 1
ATOM 756 C C . ASN A 1 94 ? 12.475 13.812 -7.875 1.00 90.00 94 ASN A C 1
ATOM 758 O O . ASN A 1 94 ? 11.773 13.070 -7.181 1.00 90.00 94 ASN A O 1
ATOM 762 N N . ASN A 1 95 ? 12.924 14.983 -7.439 1.00 86.62 95 ASN A N 1
ATOM 763 C CA . ASN A 1 95 ? 12.676 15.532 -6.104 1.00 86.62 95 ASN A CA 1
ATOM 764 C C . ASN A 1 95 ? 11.188 15.833 -5.877 1.00 86.62 95 ASN A C 1
ATOM 766 O O . ASN A 1 95 ? 10.691 15.744 -4.760 1.00 86.62 95 ASN A O 1
ATOM 770 N N . GLU A 1 96 ? 10.477 16.142 -6.957 1.00 86.50 96 GLU A N 1
ATOM 771 C CA . GLU A 1 96 ? 9.047 16.453 -6.996 1.00 86.50 96 GLU A CA 1
ATOM 772 C C . GLU A 1 96 ? 8.185 15.189 -7.146 1.00 86.50 96 GLU A C 1
ATOM 774 O O . GLU A 1 96 ? 6.977 15.260 -7.347 1.00 86.50 96 GLU A O 1
ATOM 779 N N . SER A 1 97 ? 8.792 14.002 -7.024 1.00 87.62 97 SER A N 1
ATOM 780 C CA . SER A 1 97 ? 8.140 12.700 -7.208 1.00 87.62 97 SER A CA 1
ATOM 781 C C . SER A 1 97 ? 7.572 12.443 -8.612 1.00 87.62 97 SER A C 1
ATOM 783 O O . SER A 1 97 ? 6.772 11.526 -8.793 1.00 87.62 97 SER A O 1
ATOM 785 N N . CYS A 1 98 ? 8.020 13.185 -9.622 1.00 89.12 98 CYS A N 1
ATOM 786 C CA . CYS A 1 98 ? 7.723 12.925 -11.026 1.00 89.12 98 CYS A CA 1
ATOM 787 C C . CYS A 1 98 ? 8.596 11.793 -11.569 1.00 89.12 98 CYS A C 1
ATOM 789 O O . CYS A 1 98 ? 9.767 11.647 -11.203 1.00 89.12 98 CYS A O 1
ATOM 791 N N . ILE A 1 99 ? 8.033 10.999 -12.477 1.00 90.88 99 ILE A N 1
ATOM 792 C CA . ILE A 1 99 ? 8.726 9.867 -13.087 1.00 90.88 99 ILE A CA 1
ATOM 793 C C . ILE A 1 99 ? 9.694 10.385 -14.148 1.00 90.88 99 ILE A C 1
ATOM 795 O O . ILE A 1 99 ? 9.281 10.907 -15.172 1.00 90.88 99 ILE A O 1
ATOM 799 N N . ILE A 1 100 ? 10.993 10.189 -13.921 1.00 90.88 100 ILE A N 1
ATOM 800 C CA . ILE A 1 100 ? 12.045 10.506 -14.900 1.00 90.88 100 ILE A CA 1
ATOM 801 C C . ILE A 1 100 ? 12.228 9.334 -15.865 1.00 90.88 100 ILE A C 1
ATOM 803 O O . ILE A 1 100 ? 12.459 9.500 -17.059 1.00 90.88 100 ILE A O 1
ATOM 807 N N . ARG A 1 101 ? 12.217 8.112 -15.319 1.00 89.94 101 ARG A N 1
ATOM 808 C CA . ARG A 1 101 ? 12.508 6.895 -16.078 1.00 89.94 101 ARG A CA 1
ATOM 809 C C . ARG A 1 101 ? 11.821 5.696 -15.454 1.00 89.94 101 ARG A C 1
ATOM 811 O O . ARG A 1 101 ? 11.887 5.501 -14.241 1.00 89.94 101 ARG A O 1
ATOM 818 N N . LYS A 1 102 ? 11.265 4.833 -16.299 1.00 92.94 102 LYS A N 1
ATOM 819 C CA . LYS A 1 102 ? 10.768 3.508 -15.923 1.00 92.94 102 LYS A CA 1
ATOM 820 C C . LYS A 1 102 ? 11.394 2.430 -16.797 1.00 92.94 102 LYS A C 1
ATOM 822 O O . LYS A 1 102 ? 11.894 2.698 -17.885 1.00 92.94 102 LYS A O 1
ATOM 827 N N . THR A 1 103 ? 11.400 1.210 -16.287 1.00 93.94 103 THR A N 1
ATOM 828 C CA . THR A 1 103 ? 11.795 0.009 -17.032 1.00 93.94 103 THR A CA 1
ATOM 829 C C . THR A 1 103 ? 10.652 -0.993 -16.976 1.00 93.94 103 THR A C 1
ATOM 831 O O . THR A 1 103 ? 9.833 -0.948 -16.058 1.00 93.94 103 THR A O 1
ATOM 834 N N . VAL A 1 104 ? 10.587 -1.862 -17.980 1.00 93.31 104 VAL A N 1
ATOM 835 C CA . VAL A 1 104 ? 9.476 -2.798 -18.168 1.00 93.31 104 VAL A CA 1
ATOM 836 C C . VAL A 1 104 ? 9.483 -3.870 -17.079 1.00 93.31 104 VAL A C 1
ATOM 838 O O . VAL A 1 104 ? 10.541 -4.392 -16.708 1.00 93.31 104 VAL A O 1
ATOM 841 N N . HIS A 1 105 ? 8.295 -4.199 -16.574 1.00 93.88 105 HIS A N 1
ATOM 842 C CA . HIS A 1 105 ? 8.099 -5.279 -15.610 1.00 93.88 105 HIS A CA 1
ATOM 843 C C . HIS A 1 105 ? 8.042 -6.642 -16.283 1.00 93.88 105 HIS A C 1
ATOM 845 O O . HIS A 1 105 ? 7.447 -6.803 -17.340 1.00 93.88 105 HIS A O 1
ATOM 851 N N . GLN A 1 106 ? 8.608 -7.637 -15.605 1.00 94.31 106 GLN A N 1
ATOM 852 C CA . GLN A 1 106 ? 8.411 -9.056 -15.918 1.00 94.31 106 GLN A CA 1
ATOM 853 C C . GLN A 1 106 ? 7.327 -9.692 -15.031 1.00 94.31 106 GLN A C 1
ATOM 855 O O . GLN A 1 106 ? 7.006 -10.865 -15.186 1.00 94.31 106 GLN A O 1
ATOM 860 N N . CYS A 1 107 ? 6.788 -8.944 -14.064 1.00 92.94 107 CYS A N 1
ATOM 861 C CA . CYS A 1 107 ? 5.749 -9.412 -13.158 1.00 92.94 107 CYS A CA 1
ATOM 862 C C . CYS A 1 107 ? 4.387 -8.791 -13.472 1.00 92.94 107 CYS A C 1
ATOM 864 O O . CYS A 1 107 ? 4.289 -7.648 -13.927 1.00 92.94 107 CYS A O 1
ATOM 866 N N . ALA A 1 108 ? 3.332 -9.547 -13.173 1.00 94.06 108 ALA A N 1
ATOM 867 C CA . ALA A 1 108 ? 1.965 -9.078 -13.322 1.00 94.06 108 ALA A CA 1
ATOM 868 C C . ALA A 1 108 ? 1.654 -7.934 -12.333 1.00 94.06 108 ALA A C 1
ATOM 870 O O . ALA A 1 108 ? 2.095 -7.988 -11.176 1.00 94.06 108 ALA A O 1
ATOM 871 N N . PRO A 1 109 ? 0.894 -6.912 -12.760 1.00 93.50 109 PRO A N 1
ATOM 872 C CA . PRO A 1 109 ? 0.398 -5.878 -11.863 1.00 93.50 109 PRO A CA 1
ATOM 873 C C . PRO A 1 109 ? -0.639 -6.446 -10.876 1.00 93.50 109 PRO A C 1
ATOM 875 O O . PRO A 1 109 ? -1.428 -7.329 -11.196 1.00 93.50 109 PRO A O 1
ATOM 878 N N . GLU A 1 110 ? -0.656 -5.913 -9.655 1.00 91.06 110 GLU A N 1
ATOM 879 C CA . GLU A 1 110 ? -1.567 -6.286 -8.566 1.00 91.06 110 GLU A CA 1
ATOM 880 C C . GLU A 1 110 ? -2.429 -5.079 -8.131 1.00 91.06 110 GLU A C 1
ATOM 882 O O . GLU A 1 110 ? -2.348 -4.635 -6.981 1.00 91.06 110 GLU A O 1
ATOM 887 N N . TYR A 1 111 ? -3.250 -4.529 -9.036 1.00 88.94 111 TYR A N 1
ATOM 888 C CA . TYR A 1 111 ? -4.028 -3.297 -8.809 1.00 88.94 111 TYR A CA 1
ATOM 889 C C . TYR A 1 111 ? -4.882 -3.336 -7.532 1.00 88.94 111 TYR A C 1
ATOM 891 O O . TYR A 1 111 ? -4.688 -2.514 -6.636 1.00 88.94 111 TYR A O 1
ATOM 899 N N . VAL A 1 112 ? -5.757 -4.339 -7.394 1.00 87.19 112 VAL A N 1
ATOM 900 C CA . VAL A 1 112 ? -6.689 -4.456 -6.256 1.00 87.19 112 VAL A CA 1
ATOM 901 C C . VAL A 1 112 ? -5.940 -4.560 -4.925 1.00 87.19 112 VAL A C 1
ATOM 903 O O . VAL A 1 112 ? -6.223 -3.831 -3.978 1.00 87.19 112 VAL A O 1
ATOM 906 N N . LYS A 1 113 ? -4.918 -5.421 -4.848 1.00 88.81 113 LYS A N 1
ATOM 907 C CA . LYS A 1 113 ? -4.124 -5.595 -3.619 1.00 88.81 113 LYS A CA 1
ATOM 908 C C . LYS A 1 113 ? -3.358 -4.329 -3.243 1.00 88.81 113 LYS A C 1
ATOM 910 O O . LYS A 1 113 ? -3.125 -4.076 -2.059 1.00 88.81 113 LYS A O 1
ATOM 915 N N . ASN A 1 114 ? -2.889 -3.569 -4.228 1.00 90.88 114 ASN A N 1
ATOM 916 C CA . ASN A 1 114 ? -2.182 -2.319 -3.978 1.00 90.88 114 ASN A CA 1
ATOM 917 C C . ASN A 1 114 ? -3.142 -1.233 -3.496 1.00 90.88 114 ASN A C 1
ATOM 919 O O . ASN A 1 114 ? -2.804 -0.515 -2.556 1.00 90.88 114 ASN A O 1
ATOM 923 N N . GLU A 1 115 ? -4.347 -1.181 -4.056 1.00 88.75 115 GLU A N 1
ATOM 924 C CA . GLU A 1 115 ? -5.377 -0.246 -3.621 1.00 88.75 115 GLU A CA 1
ATOM 925 C C . GLU A 1 115 ? -5.869 -0.560 -2.205 1.00 88.75 115 GLU A C 1
ATOM 927 O O . GLU A 1 115 ? -5.895 0.324 -1.353 1.00 88.75 115 GLU A O 1
ATOM 932 N N . VAL A 1 116 ? -6.113 -1.835 -1.883 1.00 90.00 116 VAL A N 1
ATOM 933 C CA . VAL A 1 116 ? -6.438 -2.256 -0.510 1.00 90.00 116 VAL A CA 1
ATOM 934 C C . VAL A 1 116 ? -5.343 -1.840 0.475 1.00 90.00 116 VAL A C 1
ATOM 936 O O . VAL A 1 116 ? -5.645 -1.325 1.551 1.00 90.00 116 VAL A O 1
ATOM 939 N N . ARG A 1 117 ? -4.058 -1.994 0.120 1.00 90.62 117 ARG A N 1
ATOM 940 C CA . ARG A 1 117 ? -2.955 -1.506 0.968 1.00 90.62 117 ARG A CA 1
ATOM 941 C C . ARG A 1 117 ? -2.988 0.008 1.145 1.00 90.62 117 ARG A C 1
ATOM 943 O O . ARG A 1 117 ? -2.787 0.478 2.261 1.00 90.62 117 ARG A O 1
ATOM 950 N N . ARG A 1 118 ? -3.234 0.762 0.074 1.00 91.31 118 ARG A N 1
ATOM 951 C CA . ARG A 1 118 ? -3.342 2.223 0.131 1.00 91.31 118 ARG A CA 1
ATOM 952 C C . ARG A 1 118 ? -4.465 2.654 1.070 1.00 91.31 118 ARG A C 1
ATOM 954 O O . ARG A 1 118 ? -4.226 3.468 1.960 1.00 91.31 118 ARG A O 1
ATOM 961 N N . LEU A 1 119 ? -5.650 2.070 0.919 1.00 90.94 119 LEU A N 1
ATOM 962 C CA . LEU A 1 119 ? -6.808 2.361 1.762 1.00 90.94 119 LEU A CA 1
ATOM 963 C C . LEU A 1 119 ? -6.573 1.969 3.220 1.00 90.94 119 LEU A C 1
ATOM 965 O O . LEU A 1 119 ? -6.953 2.721 4.113 1.00 90.94 119 LEU A O 1
ATOM 969 N N . LEU A 1 120 ? -5.886 0.852 3.487 1.00 91.25 120 LEU A N 1
ATOM 970 C CA . LEU A 1 120 ? -5.474 0.501 4.850 1.00 91.25 120 LEU A CA 1
ATOM 971 C C . LEU A 1 120 ? -4.567 1.567 5.469 1.00 91.25 120 LEU A C 1
ATOM 973 O O . LEU A 1 120 ? -4.746 1.903 6.636 1.00 91.25 120 LEU A O 1
ATOM 977 N N . GLU A 1 121 ? -3.598 2.099 4.723 1.00 90.88 121 GLU A N 1
ATOM 978 C CA . GLU A 1 121 ? -2.719 3.152 5.241 1.00 90.88 121 GLU A CA 1
ATOM 979 C C . GLU A 1 121 ? -3.472 4.466 5.480 1.00 90.88 121 GLU A C 1
ATOM 981 O O . GLU A 1 121 ? -3.282 5.094 6.520 1.00 90.88 121 GLU A O 1
ATOM 986 N N . ILE A 1 122 ? -4.384 4.850 4.584 1.00 90.69 122 ILE A N 1
ATOM 987 C CA . ILE A 1 122 ? -5.273 6.008 4.786 1.00 90.69 122 ILE A CA 1
ATOM 988 C C . ILE A 1 122 ? -6.145 5.801 6.030 1.00 90.69 122 ILE A C 1
ATOM 990 O O . ILE A 1 122 ? -6.222 6.682 6.884 1.00 90.69 122 ILE A O 1
ATOM 994 N N . CYS A 1 123 ? -6.738 4.616 6.178 1.00 92.69 123 CYS A N 1
ATOM 995 C CA . CYS A 1 123 ? -7.546 4.235 7.333 1.00 92.69 123 CYS A CA 1
ATOM 996 C C . CYS A 1 123 ? -6.747 4.354 8.640 1.00 92.69 123 CYS A C 1
ATOM 998 O O . CYS A 1 123 ? -7.202 5.002 9.580 1.00 92.69 123 CYS A O 1
ATOM 1000 N N . LYS A 1 124 ? -5.517 3.821 8.692 1.00 91.31 124 LYS A N 1
ATOM 1001 C CA . LYS A 1 124 ? -4.630 3.953 9.862 1.00 91.31 124 LYS A CA 1
ATOM 1002 C C . LYS A 1 124 ? -4.305 5.409 10.186 1.00 91.31 124 LYS A C 1
ATOM 1004 O O . LYS A 1 124 ? -4.394 5.791 11.349 1.00 91.31 124 LYS A O 1
ATOM 1009 N N . LYS A 1 125 ? -3.951 6.218 9.181 1.00 90.88 125 LYS A N 1
ATOM 1010 C CA . LYS A 1 125 ? -3.669 7.652 9.364 1.00 90.88 125 LYS A CA 1
ATOM 1011 C C . LYS A 1 125 ? -4.884 8.386 9.929 1.00 90.88 125 LYS A C 1
ATOM 1013 O O . LYS A 1 125 ? -4.754 9.128 10.897 1.00 90.88 125 LYS A O 1
ATOM 1018 N N . ARG A 1 126 ? -6.072 8.108 9.391 1.00 92.94 126 ARG A N 1
ATOM 1019 C CA . ARG A 1 126 ? -7.329 8.701 9.853 1.00 92.94 126 ARG A CA 1
ATOM 1020 C C . ARG A 1 126 ? -7.690 8.279 11.278 1.00 92.94 126 ARG A C 1
ATOM 1022 O O . ARG A 1 126 ? -8.099 9.114 12.070 1.00 92.94 126 ARG A O 1
ATOM 1029 N N . ILE A 1 127 ? -7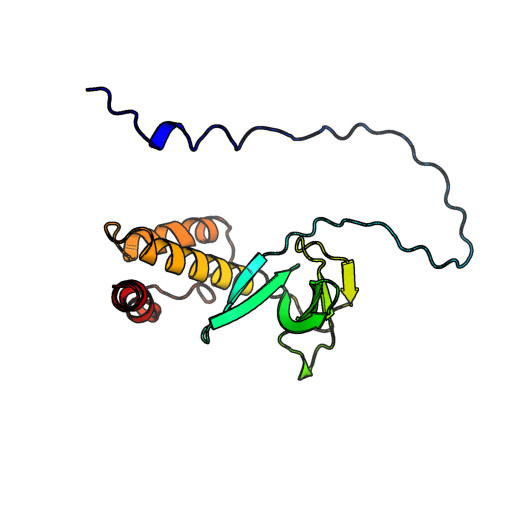.468 7.016 11.650 1.00 92.25 127 ILE A N 1
ATOM 1030 C CA . ILE A 1 127 ? -7.678 6.526 13.027 1.00 92.25 127 ILE A CA 1
ATOM 1031 C C . ILE A 1 127 ? -6.849 7.306 14.055 1.00 92.25 127 ILE A C 1
ATOM 1033 O O . ILE A 1 127 ? -7.311 7.482 15.187 1.00 92.25 127 ILE A O 1
ATOM 1037 N N . ILE A 1 128 ? -5.638 7.718 13.670 1.00 90.56 128 ILE A N 1
ATOM 1038 C CA . ILE A 1 128 ? -4.727 8.509 14.503 1.00 90.56 128 ILE A CA 1
ATOM 1039 C C . ILE A 1 128 ? -5.191 9.970 14.559 1.00 90.56 128 ILE A C 1
ATOM 1041 O O . ILE A 1 128 ? -5.265 10.531 15.646 1.00 90.56 128 ILE A O 1
ATOM 1045 N N . ALA A 1 129 ? -5.540 10.561 13.412 1.00 91.19 129 ALA A N 1
ATOM 1046 C CA . ALA A 1 129 ? -5.967 11.958 13.316 1.00 91.19 129 ALA A CA 1
ATOM 1047 C C . ALA A 1 129 ? -7.341 12.233 13.961 1.00 91.19 129 ALA A C 1
ATOM 1049 O O . ALA A 1 129 ? -7.574 13.321 14.477 1.00 91.19 129 ALA A O 1
ATOM 1050 N N . GLU A 1 130 ? -8.243 11.247 13.962 1.00 92.62 130 GLU A N 1
ATOM 1051 C CA . GLU A 1 130 ? -9.606 11.354 14.495 1.00 92.62 130 GLU A CA 1
ATOM 1052 C C . GLU A 1 130 ? -9.814 10.383 15.678 1.00 92.62 130 GLU A C 1
ATOM 1054 O O . GLU A 1 130 ? -10.399 9.302 15.515 1.00 92.62 130 GLU A O 1
ATOM 1059 N N . PRO A 1 131 ? -9.342 10.709 16.897 1.00 88.12 131 PRO A N 1
ATOM 1060 C CA . PRO A 1 131 ? -9.454 9.812 18.050 1.00 88.12 131 PRO A CA 1
ATOM 1061 C C . PRO A 1 131 ? -10.901 9.614 18.536 1.00 88.12 131 PRO A C 1
ATOM 1063 O O . PRO A 1 131 ? -11.201 8.570 19.120 1.00 88.12 131 PRO A O 1
ATOM 1066 N N . SER A 1 132 ? -11.794 10.577 18.276 1.00 89.81 132 SER A N 1
ATOM 1067 C CA . SER A 1 132 ? -13.207 10.568 18.686 1.00 89.81 132 SER A CA 1
ATOM 1068 C C . SER A 1 132 ? -14.108 9.709 17.790 1.00 89.81 132 SER A C 1
ATOM 1070 O O . SER A 1 132 ? -15.088 9.139 18.267 1.00 89.81 132 SER A O 1
ATOM 1072 N N . THR A 1 133 ? -13.778 9.552 16.507 1.00 92.81 133 THR A N 1
ATOM 1073 C CA . THR A 1 133 ? -14.556 8.722 15.576 1.00 92.81 133 THR A CA 1
ATOM 1074 C C . THR A 1 133 ? -14.379 7.229 15.915 1.00 92.81 133 THR A C 1
ATOM 1076 O O . THR A 1 133 ? -13.268 6.795 16.211 1.00 92.81 133 THR A O 1
ATOM 1079 N N . PRO A 1 134 ? -15.403 6.361 15.874 1.00 94.31 134 PRO A N 1
ATOM 1080 C CA . PRO A 1 134 ? -15.199 4.923 16.072 1.00 94.31 134 PRO A CA 1
ATOM 1081 C C . PRO A 1 134 ? -14.317 4.289 14.980 1.00 94.31 134 PRO A C 1
ATOM 1083 O O . PRO A 1 134 ? -14.542 4.501 13.790 1.00 94.31 134 PRO A O 1
ATOM 1086 N N . VAL A 1 135 ? -13.350 3.444 15.368 1.00 93.31 135 VAL A N 1
ATOM 1087 C CA . VAL A 1 135 ? -12.445 2.734 14.431 1.00 93.31 135 VAL A CA 1
ATOM 1088 C C . VAL A 1 135 ? -13.224 1.917 13.391 1.00 93.31 135 VAL A C 1
ATOM 1090 O O . VAL A 1 135 ? -12.852 1.867 12.221 1.00 93.31 135 VAL A O 1
ATOM 1093 N N . THR A 1 136 ? -14.330 1.303 13.812 1.00 93.81 136 THR A N 1
ATOM 1094 C CA . THR A 1 136 ? -15.240 0.532 12.953 1.00 93.81 136 THR A CA 1
ATOM 1095 C C . THR A 1 136 ? -15.824 1.382 11.827 1.00 93.81 136 THR A C 1
ATOM 1097 O O . THR A 1 136 ? -15.874 0.932 10.684 1.00 93.81 136 THR A O 1
ATOM 1100 N N . ARG A 1 137 ? -16.238 2.615 12.140 1.00 93.88 137 ARG A N 1
ATOM 1101 C CA . ARG A 1 137 ? -16.804 3.567 11.184 1.00 93.88 137 ARG A CA 1
ATOM 1102 C C . ARG A 1 137 ? -15.759 3.990 10.159 1.00 93.88 137 ARG A C 1
ATOM 1104 O O . ARG A 1 137 ? -16.020 3.874 8.969 1.00 93.88 137 ARG A O 1
ATOM 1111 N N . ILE A 1 138 ? -14.561 4.366 10.617 1.00 94.00 138 ILE A N 1
ATOM 1112 C CA . ILE A 1 138 ? -13.451 4.750 9.728 1.00 94.00 138 ILE A CA 1
ATOM 1113 C C . ILE A 1 138 ? -13.119 3.616 8.752 1.00 94.00 138 ILE A C 1
ATOM 1115 O O . ILE A 1 138 ? -12.956 3.856 7.558 1.00 94.00 138 ILE A O 1
ATOM 1119 N N . TYR 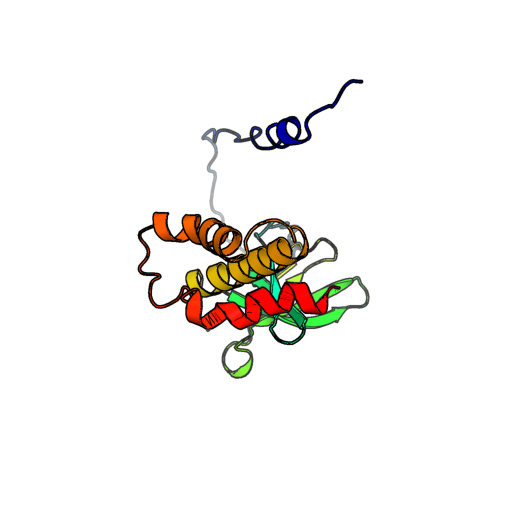A 1 139 ? -13.051 2.374 9.241 1.00 92.62 139 TYR A N 1
ATOM 1120 C CA . TYR A 1 139 ? -12.796 1.217 8.389 1.00 92.62 139 TYR A CA 1
ATOM 1121 C C . TYR A 1 139 ? -13.909 1.009 7.350 1.00 92.62 139 TYR A C 1
ATOM 1123 O O . TYR A 1 139 ? -13.608 0.888 6.166 1.00 92.62 139 TYR A O 1
ATOM 1131 N N . LYS A 1 140 ? -15.185 1.002 7.761 1.00 91.81 140 LYS A N 1
ATOM 1132 C CA . LYS A 1 140 ? -16.311 0.815 6.829 1.00 91.81 140 LYS A CA 1
ATOM 1133 C C . LYS A 1 140 ? -16.337 1.895 5.748 1.00 91.81 140 LYS A C 1
ATOM 1135 O O . LYS A 1 140 ? -16.466 1.572 4.575 1.00 91.81 140 LYS A O 1
ATOM 1140 N N . GLU A 1 141 ? -16.152 3.157 6.132 1.00 91.56 141 GLU A N 1
ATOM 1141 C CA . GLU A 1 141 ? -16.103 4.281 5.192 1.00 91.56 141 GLU A CA 1
ATOM 1142 C C . GLU A 1 141 ? -14.936 4.134 4.204 1.00 91.56 141 GLU A C 1
ATOM 1144 O O . GLU A 1 141 ? -15.147 4.249 3.000 1.00 91.56 141 GLU A O 1
ATOM 1149 N N . ALA A 1 142 ? -13.731 3.794 4.680 1.00 89.75 142 ALA A N 1
ATOM 1150 C CA . ALA A 1 142 ? -12.549 3.644 3.827 1.00 89.75 142 ALA A CA 1
ATOM 1151 C C . ALA A 1 142 ? -12.703 2.553 2.752 1.00 89.75 142 ALA A C 1
ATOM 1153 O O . ALA A 1 142 ? -12.170 2.700 1.656 1.00 89.75 142 ALA A O 1
ATOM 1154 N N . PHE A 1 143 ? -13.420 1.468 3.057 1.00 88.38 143 PHE A N 1
ATOM 1155 C CA . PHE A 1 143 ? -13.606 0.338 2.139 1.00 88.38 143 PHE A CA 1
ATOM 1156 C C . PHE A 1 143 ? -14.945 0.351 1.388 1.00 88.38 143 PHE A C 1
ATOM 1158 O O . PHE A 1 143 ? -15.103 -0.423 0.445 1.00 88.38 143 PHE A O 1
ATOM 1165 N N . SER A 1 144 ? -15.871 1.251 1.736 1.00 84.12 144 SER A N 1
ATOM 1166 C CA . SER A 1 144 ? -17.165 1.400 1.051 1.00 84.12 144 SER A CA 1
ATOM 1167 C C . SER A 1 144 ? -17.009 1.658 -0.451 1.00 84.12 144 SER A C 1
ATOM 1169 O O . SER A 1 144 ? -17.725 1.072 -1.258 1.00 84.12 144 SER A O 1
ATOM 1171 N N . MET A 1 145 ? -16.005 2.454 -0.841 1.00 72.50 145 MET A N 1
ATOM 1172 C CA . MET A 1 145 ? -15.736 2.770 -2.246 1.00 72.50 145 MET A CA 1
ATOM 1173 C C . MET A 1 145 ? -15.347 1.539 -3.068 1.00 72.50 145 MET A C 1
ATOM 1175 O O . MET A 1 145 ? -15.663 1.494 -4.248 1.00 72.50 145 MET A O 1
ATOM 1179 N N . LEU A 1 146 ? -14.694 0.536 -2.467 1.00 73.31 146 LEU A N 1
ATOM 1180 C CA . LEU A 1 146 ? -14.327 -0.688 -3.184 1.00 73.31 146 LEU A CA 1
ATOM 1181 C C . LEU A 1 146 ? -15.528 -1.612 -3.390 1.00 73.31 146 LEU A C 1
ATOM 1183 O O . LEU A 1 146 ? -15.653 -2.204 -4.457 1.00 73.31 146 LEU A O 1
ATOM 1187 N N . GLN A 1 147 ? -16.429 -1.698 -2.411 1.00 69.00 147 GLN A N 1
ATOM 1188 C CA . GLN A 1 147 ? -17.626 -2.548 -2.486 1.00 69.00 147 GLN A CA 1
ATOM 1189 C C . GLN A 1 147 ? -18.547 -2.158 -3.649 1.00 69.00 147 GLN A C 1
ATOM 1191 O O . GLN A 1 147 ? -19.172 -3.021 -4.256 1.00 69.00 147 GLN A O 1
ATOM 1196 N N . ASN A 1 148 ? -18.548 -0.881 -4.034 1.00 67.00 148 ASN A N 1
ATOM 1197 C CA . ASN A 1 148 ? -19.369 -0.370 -5.131 1.00 67.00 148 ASN A CA 1
ATOM 1198 C C . ASN A 1 148 ? -18.774 -0.621 -6.531 1.00 67.00 148 ASN A C 1
ATOM 1200 O O . ASN A 1 148 ? -19.421 -0.313 -7.525 1.00 67.00 148 ASN A O 1
ATOM 1204 N N . THR A 1 149 ? -17.551 -1.157 -6.637 1.00 66.50 149 THR A N 1
ATOM 1205 C CA . THR A 1 149 ? -16.865 -1.343 -7.935 1.00 66.50 149 THR A CA 1
ATOM 1206 C C . THR A 1 149 ? -17.201 -2.657 -8.645 1.00 66.50 149 THR A C 1
ATOM 1208 O O . THR A 1 149 ? -16.715 -2.881 -9.750 1.00 66.50 149 THR A O 1
ATOM 1211 N N . GLY A 1 150 ? -18.008 -3.535 -8.033 1.00 63.19 150 GLY A N 1
ATOM 1212 C CA . GLY A 1 150 ? -18.402 -4.824 -8.622 1.00 63.19 150 GLY A CA 1
ATOM 1213 C C . GLY A 1 150 ? -17.256 -5.832 -8.794 1.00 63.19 150 GLY A C 1
ATOM 1214 O O . GLY A 1 150 ? -17.438 -6.866 -9.429 1.00 63.19 150 GLY A O 1
ATOM 1215 N N . LEU A 1 151 ? -16.072 -5.544 -8.246 1.00 65.88 151 LEU A N 1
ATOM 1216 C CA . LEU A 1 151 ? -14.930 -6.455 -8.237 1.00 65.88 151 LEU A CA 1
ATOM 1217 C C . LEU A 1 151 ? -15.110 -7.499 -7.127 1.00 65.88 151 LEU A C 1
ATOM 1219 O O . LEU A 1 151 ? -15.471 -7.135 -6.011 1.00 65.88 151 LEU A O 1
ATOM 1223 N N . ASP A 1 152 ? -14.801 -8.772 -7.399 1.00 65.69 152 ASP A N 1
ATOM 1224 C CA . ASP A 1 152 ? -14.724 -9.817 -6.366 1.00 65.69 152 ASP A CA 1
ATOM 1225 C C . ASP A 1 152 ? -13.519 -9.549 -5.443 1.00 65.69 152 ASP A C 1
ATOM 1227 O O . ASP A 1 152 ? -12.375 -9.943 -5.692 1.00 65.69 152 ASP A O 1
ATOM 1231 N N . ILE A 1 153 ? -13.776 -8.760 -4.402 1.00 71.94 153 ILE A N 1
ATOM 1232 C CA . ILE A 1 153 ? -12.794 -8.268 -3.432 1.00 71.94 153 ILE A CA 1
ATOM 1233 C C . ILE A 1 153 ? -12.861 -9.001 -2.096 1.00 71.94 153 ILE A C 1
ATOM 1235 O O . ILE A 1 153 ? -12.037 -8.715 -1.223 1.00 71.94 153 ILE A O 1
ATOM 1239 N N . ASP A 1 154 ? -13.777 -9.956 -1.934 1.00 71.50 154 ASP A N 1
ATOM 1240 C CA . ASP A 1 154 ? -14.064 -10.609 -0.651 1.00 71.50 154 ASP A CA 1
ATOM 1241 C C . ASP A 1 154 ? -12.836 -11.314 -0.063 1.00 71.50 154 ASP A C 1
ATOM 1243 O O . ASP A 1 154 ? -12.639 -11.353 1.154 1.00 71.50 154 ASP A O 1
ATOM 1247 N N . ASN A 1 155 ? -11.955 -11.801 -0.938 1.00 75.88 155 ASN A N 1
ATOM 1248 C CA . ASN A 1 155 ? -10.719 -12.480 -0.559 1.00 75.88 155 ASN A CA 1
ATOM 1249 C C . ASN A 1 155 ? -9.506 -11.542 -0.430 1.00 75.88 155 ASN A C 1
ATOM 1251 O O . ASN A 1 155 ? -8.470 -11.937 0.108 1.00 75.88 155 ASN A O 1
ATOM 1255 N N . VAL A 1 156 ? -9.602 -10.302 -0.922 1.00 81.69 156 VAL A N 1
ATOM 1256 C CA . VAL A 1 156 ? -8.489 -9.337 -0.925 1.00 81.69 156 VAL A CA 1
ATOM 1257 C C . VAL A 1 156 ? -8.652 -8.287 0.168 1.00 81.69 156 VAL A C 1
ATOM 1259 O O . VAL A 1 156 ? -7.664 -7.877 0.784 1.00 81.69 156 VAL A O 1
ATOM 1262 N N . VAL A 1 157 ? -9.885 -7.854 0.426 1.00 85.50 157 VAL A N 1
ATOM 1263 C CA . VAL A 1 157 ? -10.198 -6.910 1.494 1.00 85.50 157 VAL A CA 1
ATOM 1264 C C . VAL A 1 157 ? -10.157 -7.654 2.829 1.00 85.50 157 VAL A C 1
ATOM 1266 O O . VAL A 1 157 ? -10.904 -8.606 3.048 1.00 85.50 157 VAL A O 1
ATOM 1269 N N . PRO A 1 158 ? -9.286 -7.247 3.764 1.00 86.44 158 PRO A N 1
ATOM 1270 C CA . PRO A 1 158 ? -9.185 -7.934 5.040 1.00 86.44 158 PRO A CA 1
ATOM 1271 C C . PRO A 1 158 ? -10.447 -7.690 5.857 1.00 86.44 158 PRO A C 1
ATOM 1273 O O . PRO A 1 158 ? -10.749 -6.538 6.155 1.00 86.44 158 PRO A O 1
ATOM 1276 N N . LYS A 1 159 ? -11.131 -8.751 6.293 1.00 90.19 159 LYS A N 1
ATOM 1277 C CA . LYS A 1 159 ? -12.264 -8.644 7.225 1.00 90.19 159 LYS A CA 1
ATOM 1278 C C . LYS A 1 159 ? -11.867 -7.842 8.465 1.00 90.19 159 LYS A C 1
ATOM 1280 O O . LYS A 1 159 ? -10.787 -8.053 9.023 1.00 90.19 159 LYS A O 1
ATOM 1285 N N . PHE A 1 160 ? -12.755 -6.956 8.918 1.00 90.00 160 PHE A N 1
ATOM 1286 C CA . PHE A 1 160 ? -12.491 -6.069 10.054 1.00 90.00 160 PHE A CA 1
ATOM 1287 C C . PHE A 1 160 ? -11.990 -6.828 11.287 1.00 90.00 160 PHE A C 1
ATOM 1289 O O . PHE A 1 160 ? -10.986 -6.435 11.876 1.00 90.00 160 PHE A O 1
ATOM 1296 N N . GLU A 1 161 ? -12.630 -7.947 11.631 1.00 89.94 161 GLU A N 1
ATOM 1297 C CA . GLU A 1 161 ? -12.263 -8.751 12.802 1.00 89.94 161 GLU A CA 1
ATOM 1298 C C . GLU A 1 161 ? -10.802 -9.224 12.772 1.00 89.94 161 GLU A C 1
ATOM 1300 O O . GLU A 1 161 ? -10.129 -9.222 13.805 1.00 89.94 161 GLU A O 1
ATOM 1305 N N . ASN A 1 162 ? -10.257 -9.504 11.584 1.00 90.31 162 ASN A N 1
ATOM 1306 C CA . ASN A 1 162 ? -8.877 -9.965 11.422 1.00 90.31 162 ASN A CA 1
ATOM 1307 C C . ASN A 1 162 ? -7.849 -8.853 11.682 1.00 90.31 162 ASN A C 1
ATOM 1309 O O . ASN A 1 162 ? -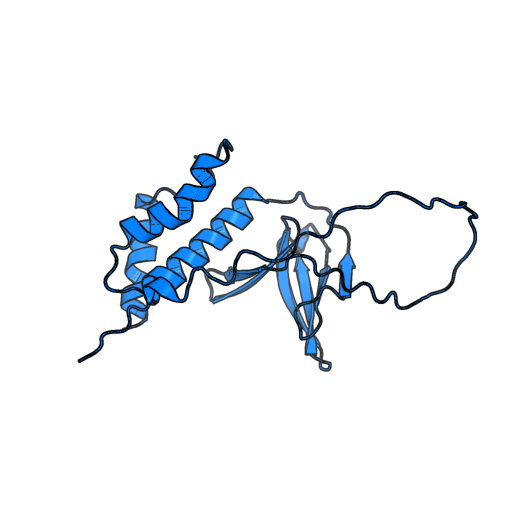6.714 -9.131 12.065 1.00 90.31 162 ASN A O 1
ATOM 1313 N N . ILE A 1 163 ? -8.224 -7.587 11.478 1.00 90.88 163 ILE A N 1
ATOM 1314 C CA . ILE A 1 163 ? -7.308 -6.441 11.602 1.00 90.88 163 ILE A CA 1
ATOM 1315 C C . ILE A 1 163 ? -7.655 -5.497 12.754 1.00 90.88 163 ILE A C 1
ATOM 1317 O O . ILE A 1 163 ? -6.867 -4.603 13.064 1.00 90.88 163 ILE A O 1
ATOM 1321 N N . LYS A 1 164 ? -8.788 -5.712 13.431 1.00 92.44 164 LYS A N 1
ATOM 1322 C CA . LYS A 1 164 ? -9.311 -4.888 14.527 1.00 92.44 164 LYS A CA 1
ATOM 1323 C C . LYS A 1 164 ? -8.235 -4.562 15.558 1.00 92.44 164 LYS A C 1
ATOM 1325 O O . LYS A 1 164 ? -7.956 -3.392 15.808 1.00 92.44 164 LYS A O 1
ATOM 1330 N N . LYS A 1 165 ? -7.555 -5.580 16.100 1.00 90.06 165 LYS A N 1
ATOM 1331 C CA . LYS A 1 165 ? -6.485 -5.398 17.102 1.00 90.06 165 LYS A CA 1
ATOM 1332 C C . LYS A 1 165 ? -5.376 -4.464 16.603 1.00 90.06 165 LYS A C 1
ATOM 1334 O O . LYS A 1 165 ? -4.906 -3.620 17.360 1.00 90.06 165 LYS A O 1
ATOM 1339 N N . THR A 1 166 ? -4.973 -4.593 15.341 1.00 89.50 166 THR A N 1
ATOM 1340 C CA . THR A 1 166 ? -3.954 -3.735 14.719 1.00 89.50 166 THR A CA 1
ATOM 1341 C C . THR A 1 166 ? -4.435 -2.291 14.615 1.00 89.50 166 THR A C 1
ATOM 1343 O O . THR A 1 166 ? -3.695 -1.382 14.979 1.00 89.50 166 THR A O 1
ATOM 1346 N N . LEU A 1 167 ? -5.679 -2.081 14.179 1.00 90.94 167 LEU A N 1
ATOM 1347 C CA . LEU A 1 167 ? -6.265 -0.750 14.016 1.00 90.94 167 LEU A CA 1
ATOM 1348 C C . LEU A 1 167 ? -6.442 -0.018 15.355 1.00 90.94 167 LEU A C 1
ATOM 1350 O O . LEU A 1 167 ? -6.064 1.143 15.471 1.00 90.94 167 LEU A O 1
ATOM 1354 N N . TYR A 1 168 ? -6.940 -0.691 16.396 1.00 90.06 168 TYR A N 1
ATOM 1355 C CA . TYR A 1 168 ? -7.065 -0.082 17.728 1.00 90.06 168 TYR A CA 1
ATOM 1356 C C . TYR A 1 168 ? -5.697 0.260 18.344 1.00 90.06 168 TYR A C 1
ATOM 1358 O O . TYR A 1 168 ? -5.552 1.310 18.971 1.00 90.06 168 TYR A O 1
ATOM 1366 N N . LYS A 1 169 ? -4.665 -0.568 18.110 1.00 87.75 169 LYS A N 1
ATOM 1367 C CA . LYS A 1 169 ? -3.289 -0.284 18.557 1.00 87.75 169 LYS A CA 1
ATOM 1368 C C . LYS A 1 169 ? -2.710 1.001 17.955 1.00 87.75 169 LYS A C 1
ATOM 1370 O O . LYS A 1 169 ? -1.874 1.624 18.606 1.00 87.75 169 LYS A O 1
ATOM 1375 N N . CYS A 1 170 ? -3.149 1.426 16.766 1.00 84.94 170 CYS A N 1
ATOM 1376 C CA . CYS A 1 170 ? -2.697 2.684 16.162 1.00 84.94 170 CYS A CA 1
ATOM 1377 C C . CYS A 1 170 ? -2.994 3.907 17.046 1.00 84.94 170 CYS A C 1
ATOM 1379 O O . CYS A 1 170 ? -2.196 4.839 17.055 1.00 84.94 170 CYS A O 1
ATOM 1381 N N . ARG A 1 171 ? -4.089 3.893 17.822 1.00 83.81 171 ARG A N 1
ATOM 1382 C CA . ARG A 1 171 ? -4.417 4.981 18.762 1.00 83.81 171 ARG A CA 1
ATOM 1383 C C . ARG A 1 171 ? -3.538 4.987 19.999 1.00 83.81 171 ARG A C 1
ATOM 1385 O O . ARG A 1 171 ? -3.191 6.046 20.494 1.00 83.81 171 ARG A O 1
ATOM 1392 N N . ILE A 1 172 ? -3.210 3.801 20.500 1.00 78.44 172 ILE A N 1
ATOM 1393 C CA . ILE A 1 172 ? -2.484 3.645 21.763 1.00 78.44 172 ILE A CA 1
ATOM 1394 C C . ILE A 1 172 ? -1.019 4.054 21.594 1.00 78.44 172 ILE A C 1
ATOM 1396 O O . ILE A 1 172 ? -0.460 4.670 22.483 1.00 78.44 172 ILE A O 1
ATOM 1400 N N . LYS A 1 173 ? -0.404 3.754 20.443 1.00 69.06 173 LYS A N 1
ATOM 1401 C CA . LYS A 1 173 ? 1.008 4.079 20.180 1.00 69.06 173 LYS A CA 1
ATOM 1402 C C . LYS A 1 173 ? 1.313 5.567 19.946 1.00 69.06 173 LYS A C 1
ATOM 1404 O O . LYS A 1 173 ? 2.487 5.904 19.899 1.00 69.06 173 LYS A O 1
ATOM 1409 N N . ASN A 1 174 ? 0.300 6.410 19.734 1.00 57.53 174 ASN A N 1
ATOM 1410 C CA . ASN A 1 174 ? 0.462 7.848 19.465 1.00 57.53 174 ASN A CA 1
ATOM 1411 C C . ASN A 1 174 ? -0.060 8.737 20.613 1.00 57.53 174 ASN A C 1
ATOM 1413 O O . ASN A 1 174 ? -0.229 9.937 20.411 1.00 57.53 174 ASN A O 1
ATOM 1417 N N . LYS A 1 175 ? -0.366 8.149 21.775 1.00 52.06 175 LYS A N 1
ATOM 1418 C CA . LYS A 1 175 ? -0.577 8.866 23.039 1.00 52.06 175 LYS A CA 1
ATOM 1419 C C . LYS A 1 175 ? 0.694 8.779 23.866 1.00 52.06 175 LYS A C 1
ATOM 1421 O O . LYS A 1 175 ? 0.974 9.770 24.564 1.00 52.06 175 LYS A O 1
#

Radius of gyration: 21.31 Å; chains: 1; bounding box: 43×48×65 Å

pLDDT: mean 74.99, std 23.44, range [26.02, 96.94]

Foldseek 3Di:
DDDDDPVVVPPPPPDDDDDDDDDDDDDDDDDDDDDDDQPPDQPVFDWDWAADPVRAIWIDGPLFIWGFPDQDPQRKTKTATPVVVQWRWIFIAHNVRTTSDTDDTPDDGHNLLVLLRVLVRVLLVVCQVCVPDDSVVSLCVSCVVVVVPPDPCVVRNDDCVVCVVVSVVSNVVND